Protein AF-A0A8S0FSN0-F1 (afdb_monomer)

Mean predicted aligned error: 10.01 Å

Radius of gyration: 15.73 Å; Cα contacts (8 Å, |Δi|>4): 5; chains: 1; bounding box: 38×33×36 Å

Structure (mmCIF, N/CA/C/O backbone):
data_AF-A0A8S0FSN0-F1
#
_entry.id   AF-A0A8S0FSN0-F1
#
loop_
_atom_site.group_PDB
_atom_site.id
_atom_site.type_symbol
_atom_site.label_atom_id
_atom_site.label_alt_id
_atom_site.label_comp_id
_atom_site.label_asym_id
_atom_site.label_entity_id
_atom_site.label_seq_id
_atom_site.pdbx_PDB_ins_code
_atom_site.Cartn_x
_atom_site.Cartn_y
_atom_site.Cartn_z
_atom_site.occupancy
_atom_site.B_iso_or_equiv
_atom_site.auth_seq_id
_atom_site.auth_comp_id
_atom_site.auth_asym_id
_atom_site.auth_atom_id
_atom_site.pdbx_PDB_model_num
ATOM 1 N N . MET A 1 1 ? -4.167 -3.564 21.783 1.00 55.59 1 MET A N 1
ATOM 2 C CA . MET A 1 1 ? -4.238 -2.085 21.691 1.00 55.59 1 MET A CA 1
ATOM 3 C C . MET A 1 1 ? -3.502 -1.333 22.808 1.00 55.59 1 MET A C 1
ATOM 5 O O . MET A 1 1 ? -3.278 -0.150 22.638 1.00 55.59 1 MET A O 1
ATOM 9 N N . LYS A 1 2 ? -3.054 -1.963 23.909 1.00 62.09 2 LYS A N 1
ATOM 10 C CA . LYS A 1 2 ? -2.320 -1.246 24.977 1.00 62.09 2 LYS A CA 1
ATOM 11 C C . LYS A 1 2 ? -0.883 -0.802 24.626 1.00 62.09 2 LYS A C 1
ATOM 13 O O . LYS A 1 2 ? -0.368 0.075 25.298 1.00 62.09 2 LYS A O 1
ATOM 18 N N . ASN A 1 3 ? -0.264 -1.372 23.584 1.00 80.88 3 ASN A N 1
ATOM 19 C CA . ASN A 1 3 ? 1.147 -1.124 23.227 1.00 80.88 3 ASN A CA 1
ATOM 20 C C . ASN A 1 3 ? 1.353 -0.541 21.816 1.00 80.88 3 ASN A C 1
ATOM 22 O O . ASN A 1 3 ? 2.489 -0.338 21.398 1.00 80.88 3 ASN A O 1
ATOM 26 N N . TRP A 1 4 ? 0.285 -0.324 21.044 1.00 78.81 4 TRP A N 1
ATOM 27 C CA . TRP A 1 4 ? 0.386 0.155 19.662 1.00 78.81 4 TRP A CA 1
ATOM 28 C C . TRP A 1 4 ? -0.043 1.615 19.594 1.00 78.81 4 TRP A C 1
ATOM 30 O O . TRP A 1 4 ? -1.125 1.957 20.061 1.00 78.81 4 TRP A O 1
ATOM 40 N N . LYS A 1 5 ? 0.812 2.468 19.014 1.00 82.25 5 LYS A N 1
ATOM 41 C CA . LYS A 1 5 ? 0.555 3.912 18.869 1.00 82.25 5 LYS A CA 1
ATOM 42 C C . LYS A 1 5 ? -0.549 4.229 17.856 1.00 82.25 5 LYS A C 1
ATOM 44 O O . LYS A 1 5 ? -1.124 5.308 17.915 1.00 82.25 5 LYS A O 1
ATOM 49 N N . THR A 1 6 ? -0.850 3.295 16.957 1.00 79.81 6 THR A N 1
ATOM 50 C CA . THR A 1 6 ? -1.856 3.457 15.905 1.00 79.81 6 THR A CA 1
ATOM 51 C C . THR A 1 6 ? -2.866 2.324 16.000 1.00 79.81 6 THR A C 1
ATOM 53 O O . THR A 1 6 ? -2.486 1.157 16.128 1.00 79.81 6 THR A O 1
ATOM 56 N N . SER A 1 7 ? -4.155 2.667 15.977 1.00 84.38 7 SER A N 1
ATOM 57 C CA . SER A 1 7 ? -5.229 1.676 15.987 1.00 84.38 7 SER A CA 1
ATOM 58 C C . SER A 1 7 ? -5.336 0.992 14.623 1.00 84.38 7 SER A C 1
ATOM 60 O O . SER A 1 7 ? -5.108 1.608 13.582 1.00 84.38 7 SER A O 1
ATOM 62 N N . ALA A 1 8 ? -5.698 -0.293 14.622 1.00 81.06 8 ALA A N 1
ATOM 63 C CA . ALA A 1 8 ? -5.888 -1.051 13.383 1.00 81.06 8 ALA A CA 1
ATOM 64 C C . ALA A 1 8 ? -7.014 -0.457 12.521 1.00 81.06 8 ALA A C 1
ATOM 66 O O . ALA A 1 8 ? -6.885 -0.386 11.302 1.00 81.06 8 ALA A O 1
ATOM 67 N N . GLU A 1 9 ? -8.073 0.039 13.168 1.00 82.62 9 GLU A N 1
ATOM 68 C CA . GLU A 1 9 ? -9.169 0.750 12.507 1.00 82.62 9 GLU A CA 1
ATOM 69 C C . GLU A 1 9 ? -8.664 1.966 11.734 1.00 82.62 9 GLU A C 1
A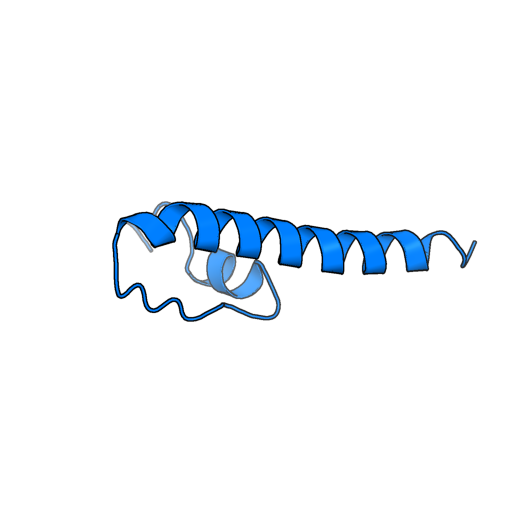TOM 71 O O . GLU A 1 9 ? -9.011 2.113 10.570 1.00 82.62 9 GLU A O 1
ATOM 76 N N . SER A 1 10 ? -7.782 2.782 12.325 1.00 80.25 10 SER A N 1
ATOM 77 C CA . SER A 1 10 ? -7.238 3.968 11.654 1.00 80.25 10 SER A CA 1
ATOM 78 C C . SER A 1 10 ? -6.487 3.626 10.368 1.00 80.25 10 SER A C 1
ATOM 80 O O . SER A 1 10 ? -6.540 4.402 9.421 1.00 80.25 10 SER A O 1
ATOM 82 N N . ILE A 1 11 ? -5.786 2.492 10.314 1.00 80.62 11 ILE A N 1
ATOM 83 C CA . ILE A 1 11 ? -5.044 2.075 9.116 1.00 80.62 11 ILE A CA 1
ATOM 84 C C . ILE A 1 11 ? -5.996 1.578 8.027 1.00 80.62 11 ILE A C 1
ATOM 86 O O . ILE A 1 11 ? -5.845 1.941 6.863 1.00 80.62 11 ILE A O 1
ATOM 90 N N . LEU A 1 12 ? -6.996 0.779 8.397 1.00 80.19 12 LEU A N 1
ATOM 91 C CA . LEU A 1 12 ? -7.944 0.204 7.442 1.00 80.19 12 LEU A CA 1
ATOM 92 C C . LEU A 1 12 ? 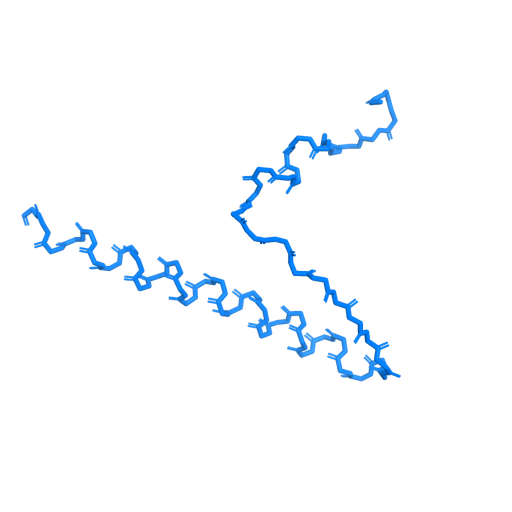-8.942 1.234 6.897 1.00 80.19 12 LEU A C 1
ATOM 94 O O . LEU A 1 12 ? -9.442 1.057 5.792 1.00 80.19 12 LEU A O 1
ATOM 98 N N . THR A 1 13 ? -9.211 2.316 7.631 1.00 82.12 13 THR A N 1
ATOM 99 C CA . THR A 1 13 ? -10.081 3.414 7.178 1.00 82.12 13 THR A CA 1
ATOM 100 C C . THR A 1 13 ? -9.336 4.542 6.467 1.00 82.12 13 THR A C 1
ATOM 102 O O . THR A 1 13 ? -9.981 5.450 5.950 1.00 82.12 13 THR A O 1
ATOM 105 N N . THR A 1 14 ? -7.997 4.501 6.398 1.00 80.00 14 THR A N 1
ATOM 106 C CA . THR A 1 14 ? -7.196 5.558 5.746 1.00 80.00 14 THR A CA 1
A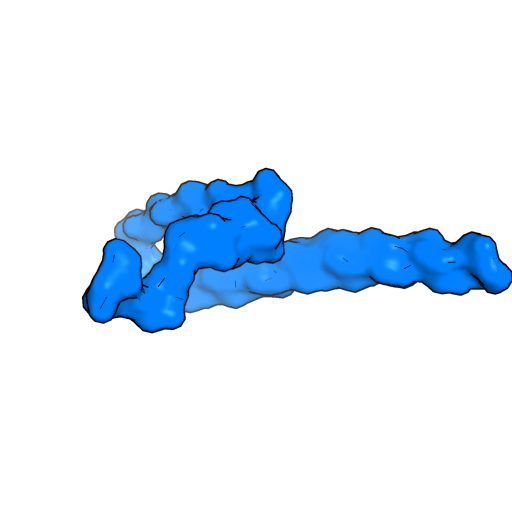TOM 107 C C . THR A 1 14 ? -7.530 5.702 4.255 1.00 80.00 14 THR A C 1
ATOM 109 O O . THR A 1 14 ? -7.414 6.790 3.696 1.00 80.00 14 THR A O 1
ATOM 112 N N . GLY A 1 15 ? -7.978 4.633 3.596 1.00 76.62 15 GLY A N 1
ATOM 113 C CA . GLY A 1 15 ? -8.420 4.704 2.211 1.00 76.62 15 GLY A CA 1
ATOM 114 C C . GLY A 1 15 ? -9.196 3.463 1.773 1.00 76.62 15 GLY A C 1
ATOM 115 O O . GLY A 1 15 ? -9.126 2.425 2.426 1.00 76.62 15 GLY A O 1
ATOM 116 N N . PRO A 1 16 ? -9.924 3.549 0.649 1.00 81.69 16 PRO A N 1
ATOM 117 C CA . PRO A 1 16 ? -10.764 2.457 0.155 1.00 81.69 16 PRO A CA 1
ATOM 118 C C . PRO A 1 16 ? -9.963 1.248 -0.351 1.00 81.69 16 PRO A C 1
ATOM 120 O O . PRO A 1 16 ? -10.516 0.161 -0.488 1.00 81.69 16 PRO A O 1
ATOM 123 N N . VAL A 1 17 ? -8.673 1.426 -0.657 1.00 81.44 17 VAL A N 1
ATOM 124 C CA . VAL A 1 17 ? -7.808 0.382 -1.215 1.00 81.44 17 VAL A CA 1
ATOM 125 C C . VAL A 1 17 ? -6.457 0.409 -0.510 1.00 81.44 17 VAL A C 1
ATOM 127 O O . VAL A 1 17 ? -5.793 1.443 -0.472 1.00 81.44 17 VAL A O 1
ATOM 130 N N . VAL A 1 18 ? -6.027 -0.745 -0.000 1.00 82.88 18 VAL A N 1
ATOM 131 C CA . VAL A 1 18 ? -4.694 -0.952 0.579 1.00 82.88 18 VAL A CA 1
ATOM 132 C C . VAL A 1 18 ? -3.851 -1.751 -0.424 1.00 82.88 18 VAL A C 1
ATOM 134 O O . VAL A 1 18 ? -4.184 -2.906 -0.699 1.00 82.88 18 VAL A O 1
ATOM 137 N N . PRO A 1 19 ? -2.784 -1.177 -1.009 1.00 78.69 19 PRO A N 1
ATOM 138 C CA . PRO A 1 19 ? -1.977 -1.874 -2.005 1.00 78.69 19 PRO A CA 1
ATOM 139 C C . PRO A 1 19 ? -1.061 -2.924 -1.359 1.00 78.69 19 PRO A C 1
ATOM 141 O O . PRO A 1 19 ? -0.321 -2.635 -0.419 1.00 78.69 19 PRO A O 1
ATOM 144 N N . VAL A 1 20 ? -1.062 -4.144 -1.902 1.00 85.81 20 VAL A N 1
ATOM 145 C CA . VAL A 1 20 ? -0.131 -5.214 -1.508 1.00 85.81 20 VAL A CA 1
ATOM 146 C C . VAL A 1 20 ? 1.167 -5.055 -2.302 1.00 85.81 20 VAL A C 1
ATOM 148 O O . VAL A 1 20 ? 1.197 -5.294 -3.508 1.00 85.81 20 VAL A O 1
ATOM 151 N N . ILE A 1 21 ? 2.244 -4.630 -1.637 1.00 87.06 21 ILE A N 1
ATOM 152 C CA . ILE A 1 21 ? 3.532 -4.341 -2.284 1.00 87.06 21 ILE A CA 1
ATOM 153 C C . ILE A 1 21 ? 4.464 -5.554 -2.163 1.00 87.06 21 ILE A C 1
ATOM 155 O O . ILE A 1 21 ? 4.805 -5.971 -1.059 1.00 87.06 21 ILE A O 1
ATOM 159 N N . VAL A 1 22 ? 4.938 -6.079 -3.298 1.00 87.75 22 VAL A N 1
ATOM 160 C CA . VAL A 1 22 ? 5.986 -7.113 -3.351 1.00 87.75 22 VAL A CA 1
ATOM 161 C C . VAL A 1 22 ? 7.236 -6.525 -4.001 1.00 87.75 22 VAL A C 1
ATOM 163 O O . VAL A 1 22 ? 7.285 -6.322 -5.214 1.00 87.75 22 VAL A O 1
ATOM 166 N N . VAL A 1 23 ? 8.264 -6.250 -3.198 1.00 84.00 23 VAL A N 1
ATOM 167 C CA . VAL A 1 23 ? 9.531 -5.684 -3.681 1.00 84.00 23 VAL A CA 1
ATOM 168 C C . VAL A 1 23 ? 10.533 -6.806 -3.954 1.00 84.00 23 VAL A C 1
ATOM 170 O O . VAL A 1 23 ? 10.960 -7.493 -3.033 1.00 84.00 23 VAL A O 1
ATOM 173 N N . LYS A 1 24 ? 10.942 -6.976 -5.219 1.00 86.19 24 LYS A N 1
ATOM 174 C CA . LYS A 1 24 ? 11.972 -7.960 -5.616 1.00 86.19 24 LYS A CA 1
ATOM 175 C C . LYS A 1 24 ? 13.404 -7.424 -5.521 1.00 86.19 24 LYS A C 1
ATOM 177 O O . LYS A 1 24 ? 14.335 -8.208 -5.379 1.00 86.19 24 LYS A O 1
ATOM 182 N N . LYS A 1 25 ? 13.586 -6.103 -5.621 1.00 87.38 25 LYS A N 1
ATOM 183 C CA . LYS A 1 25 ? 14.887 -5.427 -5.519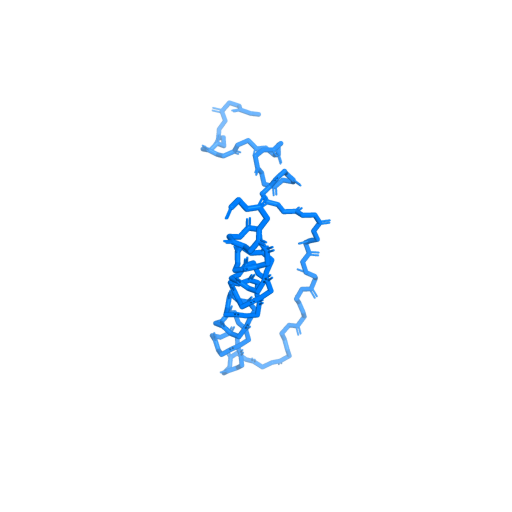 1.00 87.38 25 LYS A CA 1
ATOM 184 C C . LYS A 1 25 ? 14.759 -4.150 -4.700 1.00 87.38 25 LYS A C 1
ATOM 186 O O . LYS A 1 25 ? 13.824 -3.378 -4.908 1.00 87.38 25 LYS A O 1
ATOM 191 N N . LEU A 1 26 ? 15.715 -3.922 -3.804 1.00 86.38 26 LEU A N 1
ATOM 192 C CA . LEU A 1 26 ? 15.663 -2.841 -2.817 1.00 86.38 26 LEU A CA 1
ATOM 193 C C . LEU A 1 26 ? 15.689 -1.441 -3.452 1.00 86.38 26 LEU A C 1
ATOM 195 O O . LEU A 1 26 ? 14.999 -0.538 -2.988 1.00 86.38 26 LEU A O 1
ATOM 199 N N . GLU A 1 27 ? 16.412 -1.289 -4.562 1.00 87.19 27 GLU A N 1
ATOM 200 C CA . GLU A 1 27 ? 16.519 -0.043 -5.337 1.00 87.19 27 GLU A CA 1
ATOM 201 C C . GLU A 1 27 ? 15.170 0.493 -5.844 1.00 87.19 27 GLU A C 1
ATOM 203 O O . GLU A 1 27 ? 15.015 1.692 -6.064 1.00 87.19 27 GLU A O 1
ATOM 208 N N . HIS A 1 28 ? 14.161 -0.373 -5.972 1.00 86.62 28 HIS A N 1
ATOM 209 C CA . HIS A 1 28 ? 12.832 0.021 -6.430 1.00 86.62 28 HIS A CA 1
ATOM 210 C C . HIS A 1 28 ? 11.863 0.376 -5.292 1.00 86.62 28 HIS A C 1
ATOM 212 O O . HIS A 1 28 ? 10.801 0.928 -5.562 1.00 86.62 28 HIS A O 1
ATOM 218 N N . ALA A 1 29 ? 12.196 0.109 -4.025 1.00 85.44 29 ALA A N 1
ATOM 219 C CA . ALA A 1 29 ? 11.266 0.315 -2.910 1.00 85.44 29 ALA A CA 1
ATOM 220 C C . ALA A 1 29 ? 10.838 1.786 -2.764 1.00 85.44 29 ALA A C 1
ATOM 222 O O . ALA A 1 29 ? 9.650 2.090 -2.664 1.00 85.44 29 ALA A O 1
ATOM 223 N N . VAL A 1 30 ? 11.812 2.699 -2.804 1.00 87.88 30 VAL A N 1
ATOM 224 C CA . VAL A 1 30 ? 11.590 4.146 -2.674 1.00 87.88 30 VAL A CA 1
ATOM 225 C C . VAL A 1 30 ? 10.801 4.723 -3.858 1.00 87.88 30 VAL A C 1
ATOM 227 O O . VAL A 1 30 ? 9.791 5.38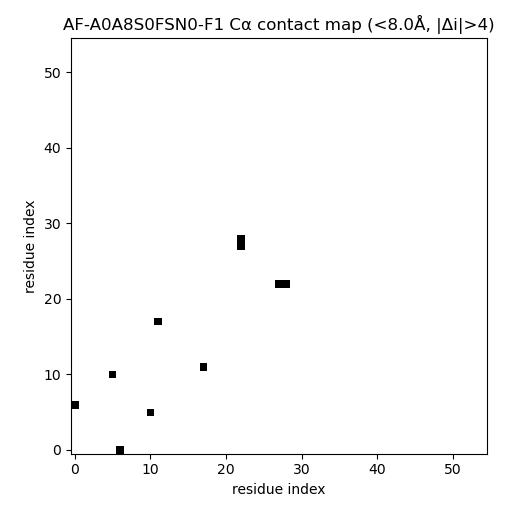5 -3.610 1.00 87.88 30 VAL A O 1
ATOM 230 N N . PRO A 1 31 ? 11.179 4.479 -5.131 1.00 87.25 31 PRO A N 1
ATOM 231 C CA . PRO A 1 31 ? 10.408 5.008 -6.253 1.00 87.25 31 PRO A CA 1
ATOM 232 C C . PRO A 1 31 ? 8.993 4.416 -6.335 1.00 87.25 31 PRO A C 1
ATOM 234 O O . PRO A 1 31 ? 8.066 5.153 -6.659 1.00 87.25 31 PRO A O 1
ATOM 237 N N . ILE A 1 32 ? 8.786 3.141 -5.976 1.00 85.75 32 ILE A N 1
ATOM 238 C CA . ILE A 1 32 ? 7.445 2.528 -5.937 1.00 85.75 32 ILE A CA 1
ATOM 239 C C . ILE A 1 32 ? 6.574 3.182 -4.860 1.00 85.75 32 ILE A C 1
ATOM 241 O O . ILE A 1 32 ? 5.421 3.516 -5.125 1.00 85.75 32 ILE A O 1
ATOM 245 N N . ALA A 1 33 ? 7.116 3.400 -3.658 1.00 86.38 33 ALA A N 1
ATOM 246 C CA . ALA A 1 33 ? 6.379 4.064 -2.586 1.00 86.38 33 ALA A CA 1
ATOM 247 C C . ALA A 1 33 ? 5.973 5.490 -2.985 1.00 86.38 33 ALA A C 1
ATOM 249 O O . ALA A 1 33 ? 4.821 5.875 -2.790 1.00 86.38 33 ALA A O 1
ATOM 250 N N . LYS A 1 34 ? 6.887 6.253 -3.598 1.00 85.06 34 LYS A N 1
ATOM 251 C CA . LYS A 1 34 ? 6.611 7.619 -4.059 1.00 85.06 34 LYS A CA 1
ATOM 252 C C . LYS A 1 34 ? 5.556 7.653 -5.166 1.00 85.06 34 LYS A C 1
ATOM 254 O O . LYS A 1 34 ? 4.613 8.430 -5.068 1.00 85.06 34 LYS A O 1
ATOM 259 N N . ALA A 1 35 ? 5.672 6.773 -6.160 1.00 83.19 35 ALA A N 1
ATOM 260 C CA . ALA A 1 35 ? 4.696 6.667 -7.240 1.00 83.19 35 ALA A CA 1
ATOM 261 C C . ALA A 1 35 ? 3.301 6.287 -6.720 1.00 83.19 35 ALA A C 1
ATOM 263 O O . ALA A 1 35 ? 2.309 6.865 -7.151 1.00 83.19 35 ALA A O 1
ATOM 264 N N . GLY A 1 36 ? 3.218 5.373 -5.747 1.00 73.50 36 GLY A N 1
ATOM 265 C CA . GLY A 1 36 ? 1.956 5.038 -5.088 1.00 73.50 36 GLY A CA 1
ATOM 266 C C . GLY A 1 36 ? 1.319 6.249 -4.398 1.00 73.50 36 GLY A C 1
ATOM 267 O O . GLY A 1 36 ? 0.135 6.504 -4.590 1.00 73.50 36 GLY A O 1
ATOM 268 N N . GLN A 1 37 ? 2.100 7.035 -3.649 1.00 72.69 37 GLN A N 1
ATOM 269 C CA . GLN A 1 37 ? 1.606 8.259 -3.002 1.00 72.69 37 GLN A CA 1
ATOM 270 C C . GLN A 1 37 ? 1.123 9.296 -4.026 1.00 72.69 37 GLN A C 1
ATOM 272 O O . GL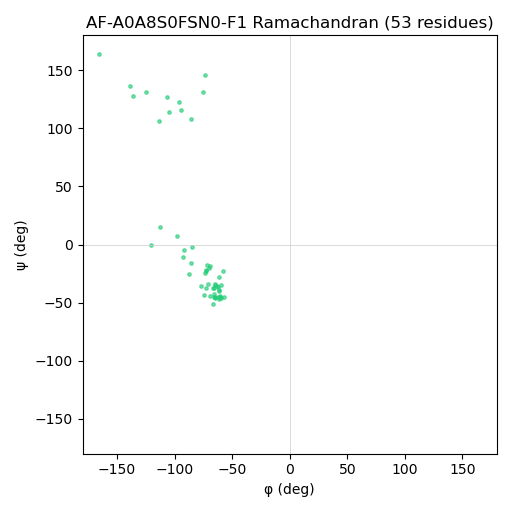N A 1 37 ? 0.041 9.852 -3.868 1.00 72.69 37 GLN A O 1
ATOM 277 N N . GLU A 1 38 ? 1.887 9.528 -5.094 1.00 73.81 38 GLU A N 1
ATOM 278 C CA . GLU A 1 38 ? 1.515 10.469 -6.155 1.00 73.81 38 GLU A CA 1
ATOM 279 C C . GLU A 1 38 ? 0.284 10.010 -6.939 1.00 73.81 38 GLU A C 1
ATOM 281 O O . GLU A 1 38 ? -0.566 10.835 -7.253 1.00 73.81 38 GLU A O 1
ATOM 286 N N . GLN A 1 39 ? 0.125 8.712 -7.206 1.00 71.56 39 GLN A N 1
ATOM 287 C CA . GLN A 1 39 ? -1.078 8.183 -7.849 1.00 71.56 39 GLN A CA 1
ATOM 288 C C . GLN A 1 39 ? -2.311 8.366 -6.961 1.00 71.56 39 GLN A C 1
ATOM 290 O O . GLN A 1 39 ? -3.346 8.824 -7.441 1.00 71.56 39 GLN A O 1
ATOM 295 N N . PHE A 1 40 ? -2.203 8.059 -5.665 1.00 67.06 40 PHE A N 1
ATOM 296 C CA . PHE A 1 40 ? -3.291 8.298 -4.718 1.00 67.06 40 PHE A CA 1
ATOM 297 C C . PHE A 1 40 ? -3.644 9.786 -4.6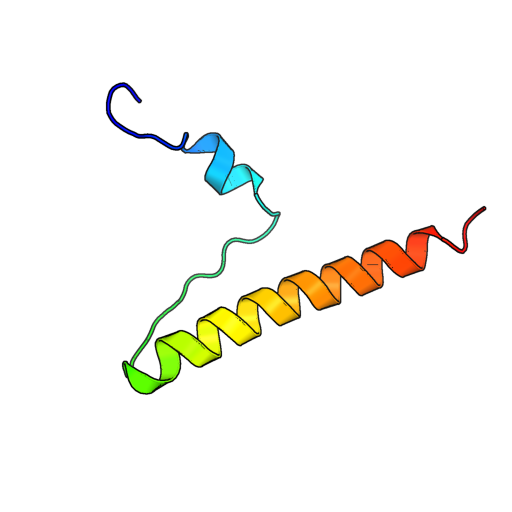35 1.00 67.06 40 PHE A C 1
ATOM 299 O O . PHE A 1 40 ? -4.819 10.136 -4.721 1.00 67.06 40 PHE A O 1
ATOM 306 N N . LEU A 1 41 ? -2.645 10.667 -4.540 1.00 67.56 41 LEU A N 1
ATOM 307 C CA . LEU A 1 41 ? -2.853 12.114 -4.526 1.00 67.56 41 LEU A CA 1
ATOM 308 C C . LEU A 1 41 ? -3.407 12.638 -5.855 1.00 67.56 41 LEU A C 1
ATOM 310 O O . LEU A 1 41 ? -4.259 13.514 -5.834 1.00 67.56 41 LEU A O 1
ATOM 314 N N . GLY A 1 42 ? -2.984 12.100 -6.997 1.00 68.06 42 GLY A N 1
ATOM 315 C CA . GLY A 1 42 ? -3.466 12.484 -8.323 1.00 68.06 42 GLY A CA 1
ATOM 316 C C . GLY A 1 42 ? -4.916 12.064 -8.566 1.00 68.06 42 GLY A C 1
ATOM 317 O O . GLY A 1 42 ? -5.723 12.879 -9.009 1.00 68.06 42 GLY A O 1
ATOM 318 N N . CYS A 1 43 ? -5.283 10.830 -8.200 1.00 62.88 43 CYS A N 1
ATOM 319 C CA . CYS A 1 43 ? -6.674 10.371 -8.216 1.00 62.88 43 CYS A CA 1
ATOM 320 C C . CYS A 1 43 ? -7.548 11.198 -7.264 1.00 62.88 43 CYS A C 1
ATOM 322 O O . CYS A 1 43 ? -8.682 11.532 -7.602 1.00 62.88 43 CYS A O 1
ATOM 324 N N . TRP A 1 44 ? -7.020 11.566 -6.094 1.00 56.34 44 TRP A N 1
ATOM 325 C CA . TRP A 1 44 ? -7.743 12.388 -5.129 1.00 56.34 44 TRP A CA 1
ATOM 326 C C . TRP A 1 44 ? -7.863 13.853 -5.570 1.00 56.34 44 TRP A C 1
ATOM 328 O O . TRP A 1 44 ? -8.922 14.451 -5.404 1.00 56.34 44 TRP A O 1
ATOM 338 N N . TRP A 1 45 ? -6.832 14.424 -6.198 1.00 54.78 45 TRP A N 1
ATOM 339 C CA . TRP A 1 45 ? -6.867 15.774 -6.763 1.00 54.78 45 TRP A CA 1
ATOM 340 C C . TRP A 1 45 ? -7.859 15.867 -7.921 1.00 54.78 45 TRP A C 1
ATOM 342 O O . TRP A 1 45 ? -8.651 16.800 -7.953 1.00 54.78 45 TRP A O 1
ATOM 352 N N . GLY A 1 46 ? -7.886 14.869 -8.814 1.00 58.78 46 GLY A N 1
ATOM 353 C CA . GLY A 1 46 ? -8.881 14.779 -9.887 1.00 58.78 46 GLY A CA 1
ATOM 354 C C . GLY A 1 46 ? -10.318 14.618 -9.375 1.00 58.78 46 GLY A C 1
ATOM 355 O O . GLY A 1 46 ? -11.245 15.186 -9.945 1.00 58.78 46 GLY A O 1
ATOM 356 N N . ALA A 1 47 ? -10.512 13.894 -8.268 1.00 58.84 47 ALA A N 1
ATOM 357 C CA . ALA A 1 47 ? -11.814 13.793 -7.607 1.00 58.84 47 ALA A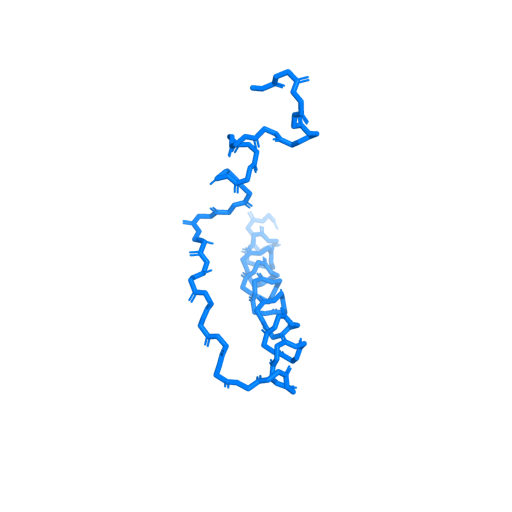 CA 1
ATOM 358 C C . ALA A 1 47 ? -12.223 15.100 -6.899 1.00 58.84 47 ALA A C 1
ATOM 360 O O . ALA A 1 47 ? -13.403 15.440 -6.881 1.00 58.84 47 ALA A O 1
ATOM 361 N N . ARG A 1 48 ? -11.261 15.850 -6.345 1.00 51.31 48 ARG A N 1
ATOM 362 C CA . ARG A 1 48 ? -11.495 17.133 -5.665 1.00 51.31 48 ARG A CA 1
ATOM 363 C C . ARG A 1 48 ? -11.736 18.288 -6.639 1.00 51.31 48 ARG A C 1
ATOM 365 O O . ARG A 1 48 ? -12.573 19.137 -6.367 1.00 51.31 48 ARG A O 1
ATOM 372 N N . SER A 1 49 ? -11.073 18.308 -7.794 1.00 55.88 49 SER A N 1
ATOM 373 C CA . SER A 1 49 ? -11.317 19.319 -8.830 1.00 55.88 49 SER A CA 1
ATOM 374 C C . SER A 1 49 ? -12.645 19.114 -9.569 1.00 55.88 49 SER A C 1
ATOM 376 O O . SER A 1 49 ? -13.202 20.070 -10.099 1.00 55.88 49 SER A O 1
ATOM 378 N N . GLY A 1 50 ? -13.188 17.891 -9.574 1.00 55.84 50 GLY A N 1
ATOM 379 C CA . GLY A 1 50 ? -14.523 17.601 -10.104 1.00 55.84 50 GLY A CA 1
ATOM 380 C C . GLY A 1 50 ? -15.678 18.101 -9.225 1.00 55.84 50 GLY A C 1
ATOM 381 O O . GLY A 1 50 ? -16.774 18.304 -9.742 1.00 55.84 50 GLY A O 1
ATOM 382 N N . SER A 1 51 ? -15.457 18.332 -7.924 1.00 53.81 51 SER A N 1
ATOM 383 C CA . SER A 1 51 ? -16.490 18.861 -7.014 1.00 53.81 51 SER A CA 1
ATOM 384 C C . SER A 1 51 ? -16.596 20.389 -6.997 1.00 53.81 51 SER A C 1
ATOM 386 O O . SER A 1 51 ? -17.621 20.905 -6.563 1.00 53.81 51 SER A O 1
ATOM 388 N N . ASP A 1 52 ? -15.595 21.111 -7.512 1.00 49.12 52 ASP A N 1
ATOM 389 C CA . ASP A 1 52 ? -15.602 22.584 -7.566 1.00 49.12 52 ASP A CA 1
ATOM 390 C C . ASP A 1 52 ? -16.336 23.142 -8.807 1.00 49.12 52 ASP A C 1
ATOM 392 O O . ASP A 1 52 ? -16.482 24.350 -8.949 1.00 49.12 52 ASP A O 1
ATOM 396 N N . SER A 1 53 ? -16.832 22.275 -9.702 1.00 51.09 53 SER A N 1
ATOM 397 C CA . SER A 1 53 ? -17.655 22.652 -10.870 1.00 51.09 53 SER A CA 1
ATOM 398 C C . SER A 1 53 ? -19.169 22.484 -10.633 1.00 51.09 53 SER A C 1
ATOM 400 O O . SER A 1 53 ? -19.951 22.597 -11.579 1.00 51.09 53 SER A O 1
ATOM 402 N N . ALA A 1 54 ? -19.591 22.169 -9.405 1.00 51.03 54 ALA A N 1
ATOM 403 C CA . ALA A 1 54 ? -20.994 21.933 -9.050 1.00 51.03 54 ALA A CA 1
ATOM 404 C C . ALA A 1 54 ? -21.592 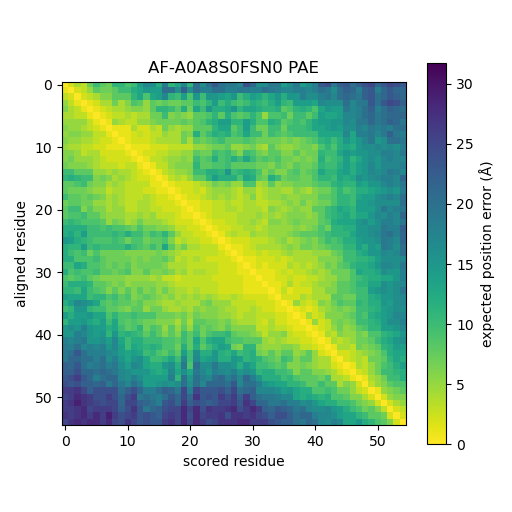22.993 -8.099 1.00 51.03 54 ALA A C 1
ATOM 406 O O . ALA A 1 54 ? -22.669 22.762 -7.547 1.00 51.03 54 ALA A O 1
ATOM 407 N N . TYR A 1 55 ? -20.928 24.143 -7.935 1.00 48.28 55 TYR A N 1
ATOM 408 C CA . TYR A 1 55 ? -21.465 25.335 -7.269 1.00 48.28 55 TYR A CA 1
ATOM 409 C C . TYR A 1 55 ? -21.311 26.572 -8.149 1.00 48.28 55 TYR A C 1
ATOM 411 O O . TYR A 1 55 ? -20.231 26.724 -8.761 1.00 48.28 55 TYR A O 1
#

pLDDT: mean 74.06, std 12.83, range [48.28, 87.88]

Sequence (55 aa):
MKNWKTSAESILTTGPVVPVIVVKKLEHAVPIAKAGQEQFLGCWWGARSGSDSAY

Secondary structure (DSSP, 8-state):
--S-SS-HHHHHTS-S-------SSGGGHHHHHHHHHHHHHHHHHHHHHTTTT--

Solvent-accessible surface area (backbone atoms only — not comparable to full-atom values): 3684 Å² total; per-residue (Å²): 119,94,87,53,96,66,57,71,65,61,65,65,65,71,47,100,70,84,85,88,84,83,80,92,52,77,86,50,50,62,60,51,55,50,51,52,52,50,50,54,50,49,57,48,47,57,56,53,61,62,60,67,76,76,114

Organism: Escherichia coli (NCBI:txid562)

Foldseek 3Di:
DVPDPDDPVCVPVVDPDDDDDDDPDPVCPVVVVVVVVVVVVVVVVVVVVVVVVPD